Protein AF-A0A3P6TJC0-F1 (afdb_monomer_lite)

InterPro domains:
  IPR027408 PNPase/RNase PH domain superfamily [G3DSA:3.30.230.70] (1-90)
  IPR036345 Exoribonuclease, PH domain 2 superfamily [SSF55666] (1-87)

Radius of gyration: 19.16 Å; chains: 1; bounding box: 31×35×59 Å

Sequence (106 aa):
MRGLVAAASCSCAPGGLACVDVNSREEMGIIPRLTVATISGQDAIVLAELQNRLHKSHLAVVLEAARKATAQVHSCLEAAVLTHIKDAIGLPSDVDMEHDNVSYAG

Structure (mmCIF, N/CA/C/O backbone):
data_AF-A0A3P6TJC0-F1
#
_entry.id   AF-A0A3P6TJC0-F1
#
loop_
_atom_site.group_PDB
_atom_site.id
_atom_site.type_symbol
_atom_site.label_atom_id
_atom_site.label_alt_id
_atom_site.label_comp_id
_atom_site.label_asym_id
_atom_site.label_entity_id
_atom_site.label_seq_id
_atom_site.pdbx_PDB_ins_code
_atom_site.Cartn_x
_atom_site.Cartn_y
_atom_site.Cartn_z
_atom_site.occupancy
_atom_site.B_iso_or_equiv
_atom_site.auth_seq_id
_atom_site.auth_comp_id
_atom_site.auth_asym_id
_atom_site.auth_atom_id
_atom_site.pdbx_PDB_model_num
ATOM 1 N N . MET A 1 1 ? -15.311 -7.591 10.213 1.00 64.62 1 MET A N 1
ATOM 2 C CA . MET A 1 1 ? -14.049 -7.451 9.447 1.00 64.62 1 MET A CA 1
ATOM 3 C C . MET A 1 1 ? -13.041 -8.457 9.983 1.00 64.62 1 MET A C 1
ATOM 5 O O . MET A 1 1 ? -13.044 -8.670 11.186 1.00 64.62 1 MET A O 1
ATOM 9 N N . ARG A 1 2 ? -12.223 -9.093 9.128 1.00 78.19 2 ARG A N 1
ATOM 10 C CA . ARG A 1 2 ? -11.153 -10.025 9.568 1.00 78.19 2 ARG A CA 1
ATOM 11 C C . ARG A 1 2 ? -9.884 -9.295 10.055 1.00 78.19 2 ARG A C 1
ATOM 13 O O . ARG A 1 2 ? -8.975 -9.934 10.565 1.00 78.19 2 ARG A O 1
ATOM 20 N N . GLY A 1 3 ? -9.879 -7.970 9.917 1.00 85.69 3 GLY A N 1
ATOM 21 C CA . GLY A 1 3 ? -8.934 -7.007 10.474 1.00 85.69 3 GLY A CA 1
ATOM 22 C C . GLY A 1 3 ? -8.799 -5.795 9.553 1.00 85.69 3 GLY A C 1
ATOM 23 O O . GLY A 1 3 ? -9.545 -5.691 8.572 1.00 85.69 3 GLY A O 1
ATOM 24 N N . LEU A 1 4 ? -7.908 -4.867 9.904 1.00 91.88 4 LEU A N 1
ATOM 25 C CA . LEU A 1 4 ? -7.683 -3.635 9.146 1.00 91.88 4 LEU A CA 1
ATOM 26 C C . LEU A 1 4 ? -6.985 -3.951 7.824 1.00 91.88 4 LEU A C 1
ATOM 28 O O . LEU A 1 4 ? -6.021 -4.710 7.794 1.00 91.88 4 LEU A O 1
ATOM 32 N N . VAL A 1 5 ? -7.471 -3.374 6.730 1.00 95.44 5 VAL A N 1
ATOM 33 C CA . VAL A 1 5 ? -6.827 -3.490 5.419 1.00 95.44 5 VAL A CA 1
ATOM 34 C C . VAL A 1 5 ? -6.032 -2.220 5.164 1.00 95.44 5 VAL A C 1
ATOM 36 O O . VAL A 1 5 ? -6.581 -1.125 5.266 1.00 95.44 5 VAL A O 1
ATOM 39 N N . ALA A 1 6 ? -4.758 -2.373 4.820 1.00 96.56 6 ALA A N 1
ATOM 40 C CA . ALA A 1 6 ? -3.884 -1.275 4.434 1.00 96.56 6 ALA A CA 1
ATOM 41 C C . ALA A 1 6 ? -3.479 -1.445 2.973 1.00 96.56 6 ALA A C 1
ATOM 43 O O . ALA A 1 6 ? -3.133 -2.547 2.545 1.00 96.56 6 ALA A O 1
ATOM 44 N N . ALA A 1 7 ? -3.532 -0.356 2.211 1.00 96.81 7 ALA A N 1
ATOM 45 C CA . ALA A 1 7 ? -3.206 -0.349 0.794 1.00 96.81 7 ALA A CA 1
ATOM 46 C C . ALA A 1 7 ? -2.106 0.666 0.499 1.00 96.81 7 ALA A C 1
ATOM 48 O O . ALA A 1 7 ? -2.032 1.712 1.139 1.00 96.81 7 ALA A O 1
ATOM 49 N N . ALA A 1 8 ? -1.269 0.346 -0.481 1.00 95.94 8 ALA A N 1
ATOM 50 C CA . ALA A 1 8 ? -0.230 1.231 -0.975 1.00 95.94 8 ALA A CA 1
ATOM 51 C C . ALA A 1 8 ? -0.089 1.069 -2.489 1.00 95.94 8 ALA A C 1
ATOM 53 O O . ALA A 1 8 ? -0.155 -0.044 -3.025 1.00 95.94 8 ALA A O 1
ATOM 54 N N . SER A 1 9 ? 0.116 2.191 -3.172 1.00 94.88 9 SER A N 1
ATOM 55 C CA . SER A 1 9 ? 0.496 2.234 -4.578 1.00 94.88 9 SER A CA 1
ATOM 56 C C . SER A 1 9 ? 2.017 2.282 -4.692 1.00 94.88 9 SER A C 1
ATOM 58 O O . SER A 1 9 ? 2.711 2.894 -3.879 1.00 94.88 9 SER A O 1
ATOM 60 N N . CYS A 1 10 ? 2.557 1.604 -5.696 1.00 95.62 10 CYS A N 1
ATOM 61 C CA . CYS A 1 10 ? 3.973 1.628 -6.025 1.00 95.62 10 CYS A CA 1
ATOM 62 C C . CYS A 1 10 ? 4.173 1.702 -7.533 1.00 95.62 10 CYS A C 1
ATOM 64 O O . CYS A 1 10 ? 3.387 1.168 -8.312 1.00 95.62 10 CYS A O 1
ATOM 66 N N . SER A 1 11 ? 5.268 2.321 -7.947 1.00 94.94 11 SER A N 1
ATOM 67 C CA . SER A 1 11 ? 5.705 2.399 -9.335 1.00 94.94 11 SER A CA 1
ATOM 68 C C . SER A 1 11 ? 7.150 1.939 -9.484 1.00 94.94 11 SER A C 1
ATOM 70 O O . SER A 1 11 ? 7.849 1.669 -8.507 1.00 94.94 11 SER A O 1
ATOM 72 N N . CYS A 1 12 ? 7.587 1.829 -10.732 1.00 93.50 12 CYS A N 1
ATOM 73 C CA . CYS A 1 12 ? 8.963 1.574 -11.111 1.00 93.50 12 CYS A CA 1
ATOM 74 C C . CYS A 1 12 ? 9.517 2.785 -11.868 1.00 93.50 12 CYS A C 1
ATOM 76 O O . CYS A 1 12 ? 9.132 3.040 -13.011 1.00 93.50 12 CYS A O 1
ATOM 78 N N . ALA A 1 13 ? 10.457 3.497 -11.254 1.00 87.56 13 ALA A N 1
ATOM 79 C CA . ALA A 1 13 ? 11.242 4.529 -11.915 1.00 87.56 13 ALA A CA 1
ATOM 80 C C . ALA A 1 13 ? 12.250 3.919 -12.917 1.00 87.56 13 ALA A C 1
ATOM 82 O O . ALA A 1 13 ? 12.546 2.713 -12.862 1.00 87.56 13 ALA A O 1
ATOM 83 N N . PRO A 1 14 ? 12.808 4.733 -13.838 1.00 83.69 14 PRO A N 1
ATOM 84 C CA . PRO A 1 14 ? 13.890 4.301 -14.717 1.00 83.69 14 PRO A CA 1
ATOM 85 C C . PRO A 1 14 ? 15.038 3.655 -13.930 1.00 83.69 14 PRO A C 1
ATOM 87 O O . PRO A 1 14 ? 15.424 4.131 -12.867 1.00 83.69 14 PRO A O 1
ATOM 90 N N . GLY A 1 15 ? 15.575 2.550 -14.449 1.00 84.50 15 GLY A N 1
ATOM 91 C CA . GLY A 1 15 ? 16.617 1.774 -13.765 1.00 84.50 15 GLY A CA 1
ATOM 92 C C . GLY A 1 15 ? 16.095 0.710 -12.792 1.00 84.50 15 GLY A C 1
ATOM 93 O O . GLY A 1 15 ? 16.899 0.012 -12.184 1.00 84.50 15 GLY A O 1
ATOM 94 N N . GLY A 1 16 ? 14.775 0.526 -12.672 1.00 87.19 16 GLY A N 1
ATOM 95 C CA . GLY A 1 16 ? 14.202 -0.564 -11.874 1.00 87.19 16 GLY A CA 1
ATOM 96 C C . GLY A 1 16 ? 13.996 -0.233 -10.397 1.00 87.19 16 GLY A C 1
ATOM 97 O O . GLY A 1 16 ? 13.770 -1.144 -9.602 1.00 87.19 16 GLY A O 1
ATOM 98 N N . LEU A 1 17 ? 14.105 1.045 -10.026 1.00 91.25 17 LEU A N 1
ATOM 99 C CA . LEU A 1 17 ? 13.924 1.511 -8.656 1.00 91.25 17 LEU A CA 1
ATOM 100 C C . LEU A 1 17 ? 12.430 1.589 -8.320 1.00 91.25 17 LEU A C 1
ATOM 102 O O . LEU A 1 17 ? 11.660 2.205 -9.056 1.00 91.25 17 LEU A O 1
ATOM 106 N N . ALA A 1 18 ? 12.024 0.981 -7.207 1.00 94.75 18 ALA A N 1
ATOM 107 C CA . ALA A 1 18 ? 10.652 1.086 -6.729 1.00 94.75 18 ALA A CA 1
ATOM 108 C C . ALA A 1 18 ? 10.402 2.447 -6.065 1.00 94.75 18 ALA A C 1
ATOM 110 O O . ALA A 1 18 ? 11.183 2.884 -5.220 1.00 94.75 18 ALA A O 1
ATOM 111 N N . CYS A 1 19 ? 9.284 3.075 -6.419 1.00 94.19 19 CYS A N 1
ATOM 112 C CA . CYS A 1 19 ? 8.774 4.290 -5.790 1.00 94.19 19 CYS A CA 1
ATOM 113 C C . CYS A 1 19 ? 7.460 3.952 -5.092 1.00 94.19 19 CYS A C 1
ATOM 115 O O . CYS A 1 19 ? 6.570 3.386 -5.722 1.00 94.19 19 CYS A O 1
ATOM 117 N N . VAL A 1 20 ? 7.359 4.265 -3.806 1.00 95.50 20 VAL A N 1
ATOM 118 C CA . VAL A 1 20 ? 6.184 4.000 -2.967 1.00 95.50 20 VAL A CA 1
ATOM 119 C C . VAL A 1 20 ? 5.356 5.272 -2.854 1.00 95.50 20 VAL A C 1
ATOM 121 O O . VAL A 1 20 ? 5.940 6.350 -2.841 1.00 95.50 20 VAL A O 1
ATOM 124 N N . ASP A 1 21 ? 4.038 5.124 -2.723 1.00 93.50 21 ASP A N 1
ATOM 125 C CA . ASP A 1 21 ? 3.097 6.224 -2.491 1.00 93.50 21 ASP A CA 1
ATOM 126 C C . ASP A 1 21 ? 3.183 7.280 -3.595 1.00 93.50 21 ASP A C 1
ATOM 128 O O . ASP A 1 21 ? 3.556 8.436 -3.388 1.00 93.50 21 ASP A O 1
ATOM 132 N N . VAL A 1 22 ? 2.911 6.826 -4.821 1.00 91.44 22 VAL A N 1
ATOM 133 C CA . VAL A 1 22 ? 3.019 7.694 -5.991 1.00 91.44 22 VAL A CA 1
ATOM 134 C C . VAL A 1 22 ? 1.971 8.797 -5.952 1.00 91.44 22 VAL A C 1
ATOM 136 O O . VAL A 1 22 ? 0.790 8.549 -5.718 1.00 91.44 22 VAL A O 1
ATOM 139 N N . ASN A 1 23 ? 2.406 10.026 -6.213 1.00 90.44 23 ASN A N 1
ATOM 140 C CA . ASN A 1 23 ? 1.518 11.182 -6.258 1.00 90.44 23 ASN A CA 1
ATOM 141 C C . ASN A 1 23 ? 0.919 11.396 -7.654 1.00 90.44 23 ASN A C 1
ATOM 143 O O . ASN A 1 23 ? 1.402 10.882 -8.663 1.00 90.44 23 ASN A O 1
ATOM 147 N N . SER A 1 24 ? -0.100 12.253 -7.736 1.00 88.44 24 SER A N 1
ATOM 148 C CA . SER A 1 24 ? -0.812 12.528 -8.988 1.00 88.44 24 SER A CA 1
ATOM 149 C C . SER A 1 24 ? 0.093 12.966 -10.140 1.00 88.44 24 SER A C 1
ATOM 151 O O . SER A 1 24 ? -0.216 12.649 -11.282 1.00 88.44 24 SER A O 1
ATOM 153 N N . ARG A 1 25 ? 1.204 13.669 -9.873 1.00 87.69 25 ARG A N 1
ATOM 154 C CA . ARG A 1 25 ? 2.150 14.121 -10.904 1.00 87.69 25 ARG A CA 1
ATOM 155 C C . ARG A 1 25 ? 2.988 12.970 -11.445 1.00 87.69 25 ARG A C 1
ATOM 157 O O . ARG A 1 25 ? 3.181 12.887 -12.655 1.00 87.69 25 ARG A O 1
ATOM 164 N N . GLU A 1 26 ? 3.487 12.105 -10.573 1.00 86.00 26 GLU A N 1
ATOM 165 C CA . GLU A 1 26 ? 4.218 10.895 -10.969 1.00 86.00 26 GLU A CA 1
ATOM 166 C C . GLU A 1 26 ? 3.322 9.998 -11.823 1.00 86.00 26 GLU A C 1
ATOM 168 O O . GLU A 1 26 ? 3.736 9.484 -12.860 1.00 86.00 26 GLU A O 1
ATOM 173 N N . GLU A 1 27 ? 2.053 9.919 -11.443 1.00 81.06 27 GLU A N 1
ATOM 174 C CA . GLU A 1 27 ? 1.002 9.168 -12.109 1.00 81.06 27 GLU A CA 1
ATOM 175 C C . GLU A 1 27 ? 0.575 9.691 -13.490 1.00 81.06 27 GLU A C 1
ATOM 177 O O . GLU A 1 27 ? -0.069 8.947 -14.229 1.00 81.06 27 GLU A O 1
ATOM 182 N N . MET A 1 28 ? 0.922 10.930 -13.865 1.00 78.56 28 MET A N 1
ATOM 183 C CA . MET A 1 28 ? 0.541 11.514 -15.165 1.00 78.56 28 MET A CA 1
ATOM 184 C C . MET A 1 28 ? 1.207 10.810 -16.357 1.00 78.56 28 MET A C 1
ATOM 186 O O . MET A 1 28 ? 0.775 10.984 -17.497 1.00 78.56 28 MET A O 1
ATOM 190 N N . GLY A 1 29 ? 2.278 10.048 -16.118 1.00 72.31 29 GLY A N 1
ATOM 191 C CA . GLY A 1 29 ? 2.964 9.274 -17.147 1.00 72.31 29 GLY A CA 1
ATOM 192 C C . GLY A 1 29 ? 2.335 7.901 -17.402 1.00 72.31 29 GLY A C 1
ATOM 193 O O . GLY A 1 29 ? 1.588 7.362 -16.590 1.00 72.31 29 GLY A O 1
ATOM 194 N N . ILE A 1 30 ? 2.739 7.254 -18.499 1.00 81.00 30 ILE A N 1
ATOM 195 C CA . ILE A 1 30 ? 2.489 5.818 -18.738 1.00 81.00 30 ILE A CA 1
ATOM 196 C C . ILE A 1 30 ? 3.481 4.993 -17.892 1.00 81.00 30 ILE A C 1
ATOM 198 O O . ILE A 1 30 ? 4.240 4.169 -18.401 1.00 81.00 30 ILE A O 1
ATOM 202 N N . ILE A 1 31 ? 3.542 5.277 -16.590 1.00 88.50 31 ILE A N 1
ATOM 203 C CA . ILE A 1 31 ? 4.393 4.562 -15.638 1.00 88.50 31 ILE A CA 1
ATOM 204 C C . ILE A 1 31 ? 3.643 3.340 -15.096 1.00 88.50 31 ILE A C 1
ATOM 206 O O . ILE A 1 31 ? 2.427 3.411 -14.888 1.00 88.50 31 ILE A O 1
ATOM 210 N N . PRO A 1 32 ? 4.319 2.199 -14.883 1.00 92.69 32 PRO A N 1
ATOM 211 C CA . PRO A 1 32 ? 3.692 1.043 -14.256 1.00 92.69 32 PRO A CA 1
ATOM 212 C C . PRO A 1 32 ? 3.247 1.392 -12.841 1.00 92.69 32 PRO A C 1
ATOM 214 O O . PRO A 1 32 ? 4.036 1.926 -12.070 1.00 92.69 32 PRO A O 1
ATOM 217 N N . ARG A 1 33 ? 2.012 1.046 -12.485 1.00 93.50 33 ARG A N 1
ATOM 218 C CA . ARG A 1 33 ? 1.491 1.238 -11.132 1.00 93.50 33 ARG A CA 1
ATOM 219 C C . ARG A 1 33 ? 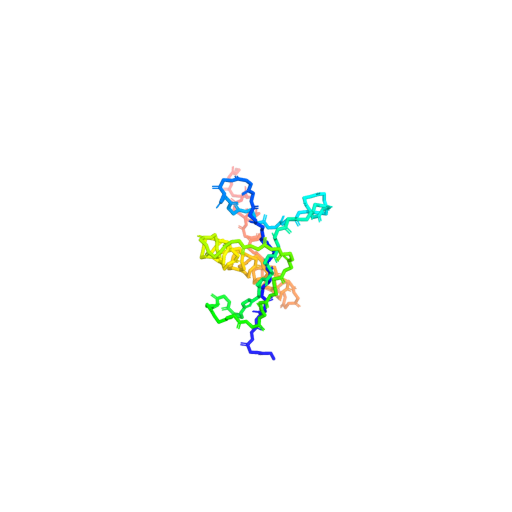0.962 -0.074 -10.599 1.00 93.50 33 ARG A C 1
ATOM 221 O O . ARG A 1 33 ? 0.031 -0.636 -11.162 1.00 93.50 33 ARG A O 1
ATOM 228 N N . LEU A 1 34 ? 1.557 -0.537 -9.515 1.00 95.69 34 LEU A N 1
ATOM 229 C CA . LEU A 1 34 ? 1.107 -1.684 -8.756 1.00 95.69 34 LEU A CA 1
ATOM 230 C C . LEU A 1 34 ? 0.467 -1.188 -7.459 1.00 95.69 34 LEU A C 1
ATOM 232 O O . LEU A 1 34 ? 1.154 -0.625 -6.611 1.00 95.69 34 LEU A O 1
ATOM 236 N N . THR A 1 35 ? -0.829 -1.418 -7.296 1.00 96.38 35 THR A N 1
ATOM 237 C CA . THR A 1 35 ? -1.545 -1.185 -6.039 1.00 96.38 35 THR A CA 1
ATOM 238 C C . THR A 1 35 ? -1.728 -2.516 -5.331 1.00 96.38 35 THR A C 1
ATOM 240 O O . THR A 1 35 ? -2.250 -3.465 -5.917 1.00 96.38 35 THR A O 1
ATOM 243 N N . VAL A 1 36 ? -1.305 -2.592 -4.072 1.00 96.94 36 VAL A N 1
ATOM 244 C CA . VAL A 1 36 ? -1.442 -3.786 -3.230 1.00 96.94 36 VAL A CA 1
ATOM 245 C C . VAL A 1 36 ? -2.178 -3.409 -1.960 1.00 96.94 36 VAL A C 1
ATOM 247 O O . VAL A 1 36 ? -1.907 -2.355 -1.388 1.00 96.94 36 VAL A O 1
ATOM 250 N N . ALA A 1 37 ? -3.074 -4.280 -1.501 1.00 97.19 37 ALA A N 1
ATOM 251 C CA . ALA A 1 37 ? -3.631 -4.199 -0.159 1.00 97.19 37 ALA A CA 1
ATOM 252 C C . ALA A 1 37 ? -3.411 -5.499 0.613 1.00 97.19 37 ALA A C 1
ATOM 254 O O . ALA A 1 37 ? -3.596 -6.593 0.072 1.00 97.19 37 ALA A O 1
ATOM 255 N N . THR A 1 38 ? -3.049 -5.364 1.885 1.00 95.56 38 THR A N 1
ATOM 256 C CA . THR A 1 38 ? -2.832 -6.463 2.830 1.00 95.56 38 THR A CA 1
ATOM 257 C C . THR A 1 38 ? -3.771 -6.336 4.023 1.00 95.56 38 THR A C 1
ATOM 259 O O . THR A 1 38 ? -4.273 -5.250 4.319 1.00 95.56 38 THR A O 1
ATOM 262 N N . ILE A 1 39 ? -4.058 -7.454 4.690 1.00 94.62 39 ILE A N 1
ATOM 263 C CA . ILE A 1 39 ? -4.962 -7.497 5.846 1.00 94.62 39 ILE A CA 1
ATOM 264 C C . ILE A 1 39 ? -4.198 -7.752 7.149 1.00 94.62 39 ILE A C 1
ATOM 266 O O . ILE 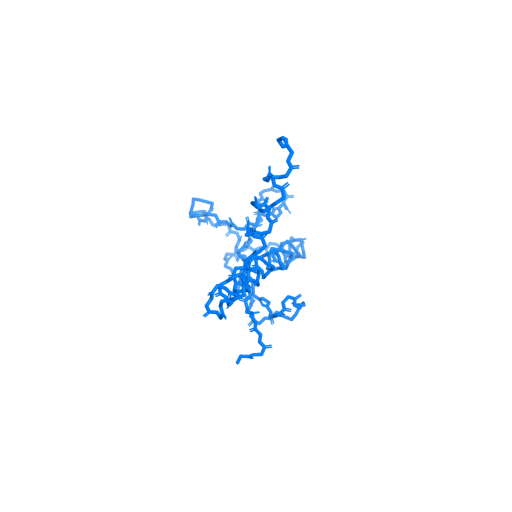A 1 39 ? -3.337 -8.624 7.212 1.00 94.62 39 ILE A O 1
ATOM 270 N N . SER A 1 40 ? -4.540 -7.005 8.199 1.00 84.81 40 SER A N 1
ATOM 271 C CA . SER A 1 40 ? -4.057 -7.168 9.578 1.00 84.81 40 SER A CA 1
ATOM 272 C C . SER A 1 40 ? -2.532 -7.137 9.738 1.00 84.81 40 SER A C 1
ATOM 274 O O . SER A 1 40 ? -1.992 -7.875 10.561 1.00 84.81 40 SER A O 1
ATOM 276 N N . GLY A 1 41 ? -1.823 -6.374 8.900 1.00 74.00 41 GLY A N 1
ATOM 277 C CA . GLY A 1 41 ? -0.355 -6.336 8.903 1.00 74.00 41 GLY A CA 1
ATOM 278 C C . GLY A 1 41 ? 0.303 -7.665 8.500 1.00 74.00 41 GLY A C 1
ATOM 279 O O . GLY A 1 41 ? 1.499 -7.847 8.708 1.00 74.00 41 GLY A O 1
ATOM 280 N N . GLN A 1 42 ? -0.469 -8.606 7.947 1.00 78.75 42 GLN A N 1
ATOM 281 C CA . GLN A 1 42 ? 0.003 -9.901 7.464 1.00 78.75 42 GLN A CA 1
ATOM 282 C C . GLN A 1 42 ? 0.382 -9.810 5.983 1.00 78.75 42 GLN A C 1
ATOM 284 O O . GLN A 1 42 ? -0.108 -8.960 5.247 1.00 78.75 42 GLN A O 1
ATOM 289 N N . ASP A 1 43 ? 1.158 -10.780 5.503 1.00 80.31 43 ASP A N 1
ATOM 290 C CA . ASP A 1 43 ? 1.538 -10.891 4.086 1.00 80.31 43 ASP A CA 1
ATOM 291 C C . ASP A 1 43 ? 0.395 -11.349 3.157 1.00 80.31 43 ASP A C 1
ATOM 293 O O . ASP A 1 43 ? 0.594 -11.562 1.959 1.00 80.31 43 ASP A O 1
ATOM 297 N N . ALA A 1 44 ? -0.816 -11.522 3.692 1.00 92.19 44 ALA A N 1
ATOM 298 C CA . ALA A 1 44 ? -1.981 -11.924 2.921 1.00 92.19 44 ALA A CA 1
ATOM 299 C C . ALA A 1 44 ? -2.484 -10.757 2.057 1.00 92.19 44 ALA A C 1
ATOM 301 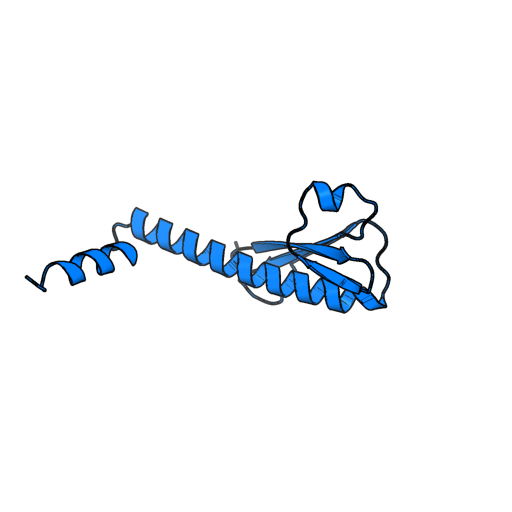O O . ALA A 1 44 ? -3.127 -9.826 2.548 1.00 92.19 44 ALA A O 1
ATOM 302 N N . ILE A 1 45 ? -2.209 -10.836 0.754 1.00 93.94 45 ILE A N 1
ATOM 303 C CA . ILE A 1 45 ? -2.681 -9.876 -0.245 1.00 93.94 45 ILE A CA 1
ATOM 304 C C . ILE A 1 45 ? -4.174 -10.102 -0.509 1.00 93.94 45 ILE A C 1
ATOM 306 O O . ILE A 1 45 ? -4.582 -11.177 -0.947 1.00 93.94 45 ILE A O 1
ATOM 310 N N . VAL A 1 46 ? -4.982 -9.070 -0.266 1.00 95.56 46 VAL A N 1
ATOM 311 C CA . VAL A 1 46 ? -6.437 -9.064 -0.512 1.00 95.56 46 VAL A CA 1
ATOM 312 C C . VAL A 1 46 ? -6.826 -8.277 -1.764 1.00 95.56 46 VAL A C 1
ATOM 314 O O . VAL A 1 46 ? -7.938 -8.432 -2.264 1.00 95.56 46 VAL A O 1
ATOM 317 N N . LEU A 1 47 ? -5.907 -7.463 -2.289 1.00 96.69 47 LEU A N 1
ATOM 318 C CA . LEU A 1 47 ? -6.038 -6.747 -3.555 1.00 96.69 47 LEU A CA 1
ATOM 319 C C . LEU A 1 47 ? -4.662 -6.638 -4.211 1.00 96.69 47 LEU A C 1
ATOM 321 O O . LEU A 1 47 ? -3.698 -6.251 -3.552 1.00 96.69 47 LEU A O 1
ATOM 325 N N . ALA A 1 48 ? -4.592 -6.924 -5.507 1.00 96.75 48 ALA A N 1
ATOM 326 C CA . ALA A 1 48 ? -3.447 -6.587 -6.340 1.00 96.75 48 ALA A CA 1
ATOM 327 C C . ALA A 1 48 ? -3.949 -6.094 -7.698 1.00 96.75 48 ALA A C 1
ATOM 329 O O . ALA A 1 48 ? -4.627 -6.830 -8.414 1.00 96.75 48 ALA A O 1
ATOM 330 N N . GLU A 1 49 ? -3.606 -4.862 -8.052 1.00 97.31 49 GLU A N 1
ATOM 331 C CA . GLU A 1 49 ? -3.966 -4.253 -9.327 1.00 97.31 49 GLU A CA 1
ATOM 332 C C . GLU A 1 49 ? -2.712 -3.701 -9.998 1.00 97.31 49 GLU A C 1
ATOM 334 O O . GLU A 1 49 ? -1.960 -2.942 -9.389 1.00 97.31 49 GLU A O 1
ATOM 339 N N . LEU A 1 50 ? -2.481 -4.087 -11.255 1.00 95.69 50 LEU A N 1
ATOM 340 C CA . LEU A 1 50 ? -1.403 -3.552 -12.078 1.00 95.69 50 LEU A CA 1
ATOM 341 C C . LEU A 1 50 ? -1.996 -2.735 -13.224 1.00 95.69 50 LEU A C 1
ATOM 343 O O . LEU A 1 50 ? -2.743 -3.259 -14.050 1.00 95.69 50 LEU A O 1
ATOM 347 N N . GLN A 1 51 ? -1.590 -1.477 -13.307 1.00 93.88 51 GLN A N 1
ATOM 348 C CA . GLN A 1 51 ? -1.877 -0.580 -14.417 1.00 93.88 51 GLN A CA 1
ATOM 349 C C . GLN A 1 51 ? -0.588 -0.310 -15.201 1.00 93.88 51 GLN A C 1
ATOM 351 O O . GLN A 1 51 ? 0.499 -0.213 -14.626 1.00 93.88 51 GLN A O 1
ATOM 356 N N . ASN A 1 52 ? -0.715 -0.156 -16.521 1.00 92.75 52 ASN A N 1
ATOM 357 C CA . ASN A 1 52 ? 0.399 -0.008 -17.465 1.00 92.75 52 ASN A CA 1
ATOM 358 C C . ASN A 1 52 ? 1.371 -1.208 -17.483 1.00 92.75 52 ASN A C 1
ATOM 360 O O . ASN A 1 52 ? 1.143 -2.259 -16.885 1.00 92.75 52 ASN A O 1
ATOM 364 N N . ARG A 1 53 ? 2.439 -1.098 -18.282 1.00 92.75 53 ARG A N 1
ATOM 365 C CA . ARG A 1 53 ? 3.369 -2.202 -18.555 1.00 92.75 53 ARG A CA 1
ATOM 366 C C . ARG A 1 53 ? 4.534 -2.188 -17.571 1.00 92.75 53 ARG A C 1
ATOM 368 O O . ARG A 1 53 ? 5.310 -1.239 -17.553 1.00 92.75 53 ARG A O 1
ATOM 375 N N . LEU A 1 54 ? 4.702 -3.282 -16.832 1.00 93.56 54 LEU A N 1
ATOM 376 C CA . LEU A 1 54 ? 5.866 -3.540 -15.985 1.00 93.56 54 LEU A CA 1
ATOM 377 C C . LEU A 1 54 ? 6.647 -4.738 -16.530 1.00 93.56 54 LEU A C 1
ATOM 379 O O . LEU A 1 54 ? 6.075 -5.798 -16.782 1.00 93.56 54 LEU A O 1
ATOM 383 N N . HIS A 1 55 ? 7.961 -4.593 -16.703 1.00 94.25 55 HIS A N 1
ATOM 384 C CA . HIS A 1 55 ? 8.801 -5.728 -17.078 1.00 94.25 55 HIS A CA 1
ATOM 385 C C . HIS A 1 55 ? 8.932 -6.710 -15.902 1.00 94.25 55 HIS A C 1
ATOM 387 O O . HIS A 1 55 ? 9.132 -6.298 -14.758 1.00 94.25 55 HIS A O 1
ATOM 393 N N . LYS A 1 56 ? 8.869 -8.021 -16.180 1.00 94.81 56 LYS A N 1
ATOM 394 C CA . LYS A 1 56 ? 8.851 -9.086 -15.157 1.00 94.81 56 LYS A CA 1
ATOM 395 C C . LYS A 1 56 ? 10.017 -9.001 -14.162 1.00 94.81 56 LYS A C 1
ATOM 397 O O . LYS A 1 56 ? 9.833 -9.329 -12.995 1.00 94.81 56 LYS A O 1
ATOM 402 N N . SER A 1 57 ? 11.194 -8.543 -14.598 1.00 94.81 57 SER A N 1
ATOM 403 C CA . SER A 1 57 ? 12.376 -8.393 -13.730 1.00 94.81 57 SER A CA 1
ATOM 404 C C . SER A 1 57 ? 12.176 -7.406 -12.579 1.00 94.81 57 SER A C 1
ATOM 406 O O . SER A 1 57 ? 12.855 -7.521 -11.567 1.00 94.81 57 SER A O 1
ATOM 408 N N . HIS A 1 58 ? 11.260 -6.446 -12.720 1.00 95.38 58 HIS A N 1
ATOM 409 C CA . HIS A 1 58 ? 11.013 -5.414 -11.714 1.00 95.38 58 HIS A CA 1
ATOM 410 C C . HIS A 1 58 ? 9.824 -5.744 -10.808 1.00 95.38 58 HIS A C 1
ATOM 412 O O . HIS A 1 58 ? 9.670 -5.121 -9.763 1.00 95.38 58 HIS A O 1
ATOM 418 N N . LEU A 1 59 ? 9.012 -6.750 -11.158 1.00 94.88 59 LEU A N 1
ATOM 419 C CA . LEU A 1 59 ? 7.805 -7.095 -10.404 1.00 94.88 59 LEU A CA 1
ATOM 420 C C . LEU A 1 59 ? 8.111 -7.437 -8.944 1.00 94.88 59 LEU A C 1
ATOM 422 O O . LEU A 1 59 ? 7.453 -6.913 -8.055 1.00 94.88 59 LEU A O 1
ATOM 426 N N . ALA A 1 60 ? 9.120 -8.275 -8.695 1.00 94.75 60 ALA A N 1
ATOM 427 C CA . ALA A 1 60 ? 9.480 -8.676 -7.335 1.00 94.75 60 ALA A CA 1
ATOM 428 C C . ALA A 1 60 ? 9.922 -7.478 -6.476 1.00 94.75 60 ALA A C 1
ATOM 430 O O . ALA A 1 60 ? 9.534 -7.374 -5.317 1.00 94.75 60 ALA A O 1
ATOM 431 N N . VAL A 1 61 ? 10.687 -6.552 -7.061 1.00 95.12 61 VAL A N 1
ATOM 432 C CA . VAL A 1 61 ? 11.187 -5.353 -6.372 1.00 95.12 61 VAL A CA 1
ATOM 433 C C . VAL A 1 61 ? 10.040 -4.403 -6.020 1.00 95.12 61 VAL A C 1
ATOM 435 O O . VAL A 1 61 ? 9.951 -3.940 -4.885 1.00 95.12 61 VAL A O 1
ATOM 438 N N . VAL A 1 62 ? 9.135 -4.147 -6.968 1.00 95.75 62 VAL A N 1
ATOM 439 C CA . VAL A 1 62 ? 7.983 -3.253 -6.765 1.00 95.75 62 VAL A CA 1
ATOM 440 C C . VAL A 1 62 ? 6.971 -3.864 -5.793 1.00 95.75 62 VAL A C 1
ATOM 442 O O . VAL A 1 62 ? 6.463 -3.162 -4.923 1.00 95.75 62 VAL A O 1
ATOM 445 N N . LEU A 1 63 ? 6.704 -5.169 -5.894 1.00 95.44 63 LEU A N 1
ATOM 446 C CA . LEU A 1 63 ? 5.794 -5.873 -4.989 1.00 95.44 63 LEU A CA 1
ATOM 447 C C . LEU A 1 63 ? 6.309 -5.862 -3.546 1.00 95.44 63 LEU A C 1
ATOM 449 O O . LEU A 1 63 ? 5.536 -5.618 -2.623 1.00 95.44 63 LEU A O 1
ATOM 453 N N . GLU A 1 64 ? 7.608 -6.085 -3.347 1.00 95.19 64 GLU A N 1
ATOM 454 C CA . GLU A 1 64 ? 8.204 -6.049 -2.012 1.00 95.19 64 GLU A CA 1
ATOM 455 C C . GLU A 1 64 ? 8.154 -4.643 -1.402 1.00 95.19 64 GLU A C 1
ATOM 457 O O . GLU A 1 64 ? 7.858 -4.493 -0.215 1.00 95.19 64 GLU A O 1
ATOM 462 N N . ALA A 1 65 ? 8.393 -3.608 -2.212 1.00 95.88 65 ALA A N 1
ATOM 463 C CA . ALA A 1 65 ? 8.234 -2.223 -1.780 1.00 95.88 65 ALA A CA 1
ATOM 464 C C . ALA A 1 65 ? 6.779 -1.915 -1.387 1.00 95.88 65 ALA A C 1
ATOM 466 O O . ALA A 1 65 ? 6.547 -1.365 -0.311 1.00 95.88 65 ALA A O 1
ATOM 467 N N . ALA A 1 66 ? 5.804 -2.350 -2.193 1.00 95.56 66 ALA A N 1
ATOM 468 C CA . ALA A 1 66 ? 4.381 -2.178 -1.899 1.00 95.56 66 ALA A CA 1
ATOM 469 C C . ALA A 1 66 ? 3.974 -2.885 -0.605 1.00 95.56 66 ALA A C 1
ATOM 471 O O . ALA A 1 66 ? 3.315 -2.293 0.243 1.00 95.56 66 ALA A O 1
ATOM 472 N N . ARG A 1 67 ? 4.423 -4.126 -0.399 1.00 94.69 67 ARG A N 1
ATOM 473 C CA . ARG A 1 67 ? 4.142 -4.892 0.821 1.00 94.69 67 ARG A CA 1
ATOM 474 C C . ARG A 1 67 ? 4.676 -4.184 2.067 1.00 94.69 67 ARG A C 1
ATOM 476 O O . ARG A 1 67 ? 3.930 -3.985 3.025 1.00 94.69 67 ARG A O 1
ATOM 483 N N . LYS A 1 68 ? 5.930 -3.724 2.034 1.00 95.25 68 LYS A N 1
ATOM 484 C CA . LYS A 1 68 ? 6.522 -2.940 3.133 1.00 95.25 68 LYS A CA 1
ATOM 485 C C . LYS A 1 68 ? 5.735 -1.663 3.414 1.00 95.25 68 LYS A C 1
ATOM 487 O O . LYS A 1 68 ? 5.476 -1.355 4.573 1.00 95.25 68 LYS A O 1
ATOM 492 N N . ALA A 1 69 ? 5.314 -0.965 2.365 1.00 96.06 69 ALA A N 1
ATOM 493 C CA . ALA A 1 69 ? 4.499 0.233 2.492 1.00 96.06 69 ALA A CA 1
ATOM 494 C C . ALA A 1 69 ? 3.143 -0.060 3.148 1.00 96.06 69 ALA A C 1
ATOM 496 O O . ALA A 1 69 ? 2.745 0.649 4.066 1.00 96.06 69 ALA A O 1
ATOM 497 N N . THR A 1 70 ? 2.464 -1.149 2.761 1.00 96.12 70 THR A N 1
ATOM 498 C CA . THR A 1 70 ? 1.203 -1.537 3.414 1.00 96.12 70 THR A CA 1
ATOM 499 C C . THR A 1 70 ? 1.379 -1.829 4.903 1.00 96.12 70 THR A C 1
ATOM 501 O O . THR A 1 70 ? 0.512 -1.460 5.689 1.00 96.12 70 THR A O 1
ATOM 504 N N . ALA A 1 71 ? 2.507 -2.415 5.319 1.00 95.00 71 ALA A N 1
ATOM 505 C CA . ALA A 1 71 ? 2.796 -2.649 6.733 1.00 95.00 71 ALA A CA 1
ATOM 506 C C . ALA A 1 71 ? 2.991 -1.331 7.504 1.00 95.00 71 ALA A C 1
ATOM 508 O O . ALA A 1 71 ? 2.453 -1.172 8.596 1.00 95.00 71 ALA A O 1
ATOM 509 N N . GLN A 1 72 ? 3.694 -0.361 6.911 1.00 95.75 72 GLN A N 1
ATOM 510 C CA . GLN A 1 72 ? 3.864 0.974 7.497 1.00 95.75 72 GLN A CA 1
ATOM 511 C C . GLN A 1 72 ? 2.522 1.704 7.634 1.00 95.75 72 GLN A C 1
ATOM 513 O O . GLN A 1 72 ? 2.200 2.205 8.710 1.00 95.75 72 GLN A O 1
ATOM 518 N N . VAL A 1 73 ? 1.706 1.699 6.574 1.00 96.19 73 VAL A N 1
ATOM 519 C CA . VAL A 1 73 ? 0.354 2.277 6.593 1.00 96.19 73 VAL A CA 1
ATOM 520 C C . VAL A 1 73 ? -0.515 1.589 7.646 1.00 96.19 73 VAL A C 1
ATOM 522 O O . VAL A 1 73 ? -1.208 2.272 8.395 1.00 96.19 73 VAL A O 1
ATOM 525 N N . HIS A 1 74 ? -0.451 0.259 7.759 1.00 95.94 74 HIS A N 1
ATOM 526 C CA . HIS A 1 74 ? -1.173 -0.483 8.791 1.00 95.94 74 HIS A CA 1
ATOM 527 C C . HIS A 1 74 ? -0.795 -0.009 10.196 1.00 95.94 74 HIS A C 1
ATOM 529 O O . HIS A 1 74 ? -1.689 0.301 10.975 1.00 95.94 74 HIS A O 1
ATOM 535 N N . SER A 1 75 ? 0.499 0.094 10.517 1.00 95.19 75 SER A N 1
ATOM 536 C CA . SER A 1 75 ? 0.951 0.568 11.832 1.00 95.19 75 SER A CA 1
ATOM 537 C C . SER A 1 75 ? 0.475 1.990 12.137 1.00 95.19 75 SER A C 1
ATOM 539 O O . SER A 1 75 ? 0.045 2.262 13.256 1.00 95.19 75 SER A O 1
ATOM 541 N N . CYS A 1 76 ? 0.496 2.890 11.149 1.00 95.75 76 CYS A N 1
ATOM 542 C CA . CYS A 1 76 ? -0.036 4.244 11.310 1.00 95.75 76 CYS A CA 1
ATOM 543 C C . CYS A 1 76 ? -1.548 4.242 11.578 1.00 95.75 76 CYS A C 1
ATOM 545 O O . CYS A 1 76 ? -2.014 4.943 12.476 1.00 95.75 76 CYS A O 1
ATOM 547 N N . LEU A 1 77 ? -2.312 3.445 10.826 1.00 95.44 77 LEU A N 1
ATOM 548 C CA . LEU A 1 77 ? -3.759 3.319 11.014 1.00 95.44 77 LEU A CA 1
ATOM 549 C C . LEU A 1 77 ? -4.103 2.687 12.365 1.00 95.44 77 LEU A C 1
ATOM 551 O O . LEU A 1 77 ? -5.005 3.161 13.045 1.00 95.44 77 LEU A O 1
ATOM 555 N N . GLU A 1 78 ? -3.383 1.644 12.768 1.00 94.81 78 GLU A N 1
ATOM 556 C CA . GLU A 1 78 ? -3.569 0.964 14.048 1.00 94.81 78 GLU A CA 1
ATOM 557 C C . GLU A 1 78 ? -3.322 1.912 15.223 1.00 94.81 78 GLU A C 1
ATOM 559 O O . GLU A 1 78 ? -4.172 2.014 16.106 1.00 94.81 78 GLU A O 1
ATOM 564 N N . ALA A 1 79 ? -2.219 2.668 15.196 1.00 94.56 79 ALA A N 1
ATOM 565 C CA . ALA A 1 79 ? -1.931 3.679 16.208 1.00 94.56 79 ALA A CA 1
ATOM 566 C C . ALA A 1 79 ? -3.036 4.745 16.271 1.00 94.56 79 ALA A C 1
ATOM 568 O O . ALA A 1 79 ? -3.565 5.011 17.347 1.00 94.56 79 ALA A O 1
ATOM 569 N N . ALA A 1 80 ? -3.446 5.298 15.124 1.00 95.50 80 ALA A N 1
ATOM 570 C CA . ALA A 1 80 ? -4.500 6.311 15.067 1.00 95.50 80 ALA A CA 1
ATOM 571 C C . ALA A 1 80 ? -5.847 5.793 15.604 1.00 95.50 80 ALA A C 1
ATOM 573 O O . ALA A 1 80 ? -6.540 6.497 16.339 1.00 95.50 80 ALA A O 1
ATOM 574 N N . VAL A 1 81 ? -6.212 4.551 15.272 1.00 94.50 81 VAL A N 1
ATOM 575 C CA . VAL A 1 81 ? -7.435 3.908 15.768 1.00 94.50 81 VAL A CA 1
ATOM 576 C C . VAL A 1 81 ? -7.353 3.666 17.274 1.00 94.50 81 VAL A C 1
ATOM 578 O O . VAL A 1 81 ? -8.315 3.954 17.981 1.00 94.50 81 VAL A O 1
ATOM 581 N N . LEU A 1 82 ? -6.223 3.171 17.784 1.00 93.69 82 LEU A N 1
ATOM 582 C CA . LEU A 1 82 ? -6.037 2.932 19.216 1.00 93.69 82 LEU A CA 1
ATOM 583 C C . LEU A 1 82 ? -6.087 4.229 20.024 1.00 93.69 82 LEU A C 1
ATOM 585 O O . LEU A 1 82 ? -6.767 4.258 21.048 1.00 93.69 82 LEU A O 1
ATOM 589 N N . THR A 1 83 ? -5.431 5.295 19.557 1.0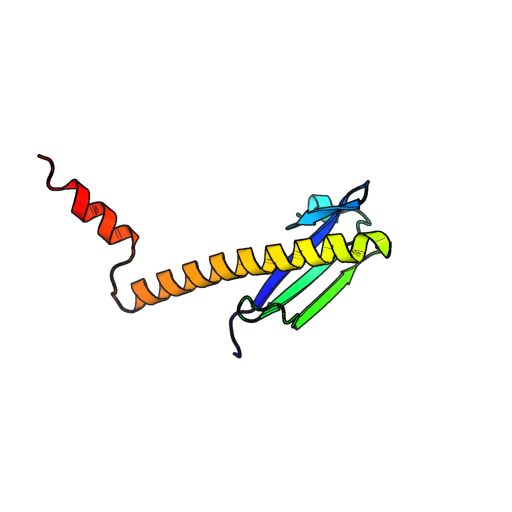0 95.00 83 THR A N 1
ATOM 590 C CA . THR A 1 83 ? -5.522 6.626 20.175 1.00 95.00 83 THR A CA 1
ATOM 591 C C . THR A 1 83 ? -6.972 7.088 20.232 1.00 95.00 83 THR A C 1
ATOM 593 O O . THR A 1 83 ? -7.473 7.396 21.307 1.00 95.00 83 THR A O 1
ATOM 596 N N . HIS A 1 84 ? -7.693 7.017 19.111 1.00 94.56 84 HIS A N 1
ATOM 597 C CA . HIS A 1 84 ? -9.092 7.430 19.077 1.00 94.56 84 HIS A CA 1
ATOM 598 C C . HIS A 1 84 ? -9.986 6.610 20.020 1.00 94.56 84 HIS A C 1
ATOM 600 O O . HIS A 1 84 ? -10.883 7.156 20.659 1.00 94.56 84 HIS A O 1
ATOM 606 N N . ILE A 1 85 ? -9.743 5.300 20.133 1.00 94.94 85 ILE A N 1
ATOM 607 C CA . ILE A 1 85 ? -10.475 4.440 21.068 1.00 94.94 85 ILE A CA 1
ATOM 608 C C . ILE A 1 85 ? -10.181 4.842 22.515 1.00 94.94 85 ILE A C 1
ATOM 610 O O . ILE A 1 85 ? -11.134 4.958 23.280 1.00 94.94 85 ILE A O 1
ATOM 614 N N . LYS A 1 86 ? -8.908 5.060 22.887 1.00 94.00 86 LYS A N 1
ATOM 615 C CA . LYS A 1 86 ? -8.512 5.502 24.238 1.00 94.00 86 LYS A CA 1
ATOM 616 C C . LYS A 1 86 ? -9.237 6.796 24.616 1.00 94.00 86 LYS A C 1
ATOM 618 O O . LYS A 1 86 ? -9.894 6.829 25.656 1.00 94.00 86 LYS A O 1
ATOM 623 N N . ASP A 1 87 ? -9.209 7.783 23.723 1.00 93.38 87 ASP A N 1
ATOM 624 C CA . ASP A 1 87 ? -9.868 9.076 23.921 1.00 93.38 87 ASP A CA 1
ATOM 625 C C . ASP A 1 87 ? -11.388 8.911 24.095 1.00 93.38 87 ASP A C 1
ATOM 627 O O . ASP A 1 87 ? -11.992 9.496 24.993 1.00 93.38 87 ASP A O 1
ATOM 631 N N . ALA A 1 88 ? -12.019 8.065 23.273 1.00 95.12 88 ALA A N 1
ATOM 632 C CA . ALA A 1 88 ? -13.464 7.844 23.306 1.00 95.12 88 ALA A CA 1
ATOM 633 C C . ALA A 1 88 ? -13.955 7.142 24.584 1.00 95.12 88 ALA A C 1
ATOM 635 O O . ALA A 1 88 ? -15.092 7.363 25.003 1.00 95.12 88 ALA A O 1
ATOM 636 N N . ILE A 1 89 ? -13.126 6.290 25.197 1.00 95.00 89 ILE A N 1
ATOM 637 C CA . ILE A 1 89 ? -13.471 5.560 26.430 1.00 95.00 89 ILE A CA 1
ATOM 638 C C . ILE A 1 89 ? -12.906 6.213 27.700 1.00 95.00 89 ILE A C 1
ATOM 640 O O . ILE A 1 89 ? -13.101 5.677 28.790 1.00 95.00 89 ILE A O 1
ATOM 644 N N . GLY A 1 90 ? -12.234 7.363 27.574 1.00 88.81 90 GLY A N 1
ATOM 645 C CA . GLY A 1 90 ? -11.673 8.115 28.698 1.00 88.81 90 GLY A CA 1
ATOM 646 C C . GLY A 1 90 ? -10.437 7.473 29.332 1.00 88.81 90 GLY A C 1
ATOM 647 O O . GLY A 1 90 ? -10.197 7.669 30.523 1.00 88.81 90 GLY A O 1
ATOM 648 N N . LEU A 1 91 ? -9.670 6.683 28.572 1.00 85.00 91 LEU A N 1
ATOM 649 C CA . LEU A 1 91 ? -8.336 6.256 28.997 1.00 85.00 91 LEU A CA 1
ATOM 650 C C . LEU A 1 91 ? -7.320 7.362 28.683 1.00 85.00 91 LEU A C 1
ATOM 652 O O . LEU A 1 91 ? -7.445 8.001 27.639 1.00 85.00 91 LEU A O 1
ATOM 656 N N . PRO A 1 92 ? -6.300 7.560 29.537 1.00 74.50 92 PRO A N 1
ATOM 657 C CA . PRO A 1 92 ? -5.249 8.530 29.267 1.00 74.50 92 PRO A CA 1
ATOM 658 C C . PRO A 1 92 ? -4.554 8.185 27.949 1.00 74.50 92 PRO A C 1
ATOM 660 O O . PRO A 1 92 ? -4.178 7.030 27.698 1.00 74.50 92 PRO A O 1
ATOM 663 N N . SER A 1 93 ? -4.410 9.193 27.097 1.00 64.38 93 SER A N 1
ATOM 664 C CA . SER A 1 93 ? -3.583 9.093 25.906 1.00 64.38 93 SER A CA 1
ATOM 665 C C . SER A 1 93 ? -2.113 9.108 26.340 1.00 64.38 93 SER A C 1
ATOM 667 O O . SER A 1 93 ? -1.763 9.663 27.382 1.00 64.38 93 SER A O 1
ATOM 669 N N . ASP A 1 94 ? -1.212 8.509 25.557 1.00 64.69 94 ASP A N 1
ATOM 670 C CA . ASP A 1 94 ? 0.220 8.509 25.908 1.00 64.69 94 ASP A CA 1
ATOM 671 C C . ASP A 1 94 ? 0.809 9.945 25.930 1.00 64.69 94 ASP A C 1
ATOM 673 O O . ASP A 1 94 ? 1.868 10.175 26.507 1.00 64.69 94 ASP A O 1
ATOM 677 N N . VAL A 1 95 ? 0.076 10.922 25.374 1.00 60.16 95 VAL A N 1
ATOM 678 C CA . VAL A 1 95 ? 0.382 12.362 25.370 1.00 60.16 95 VAL A CA 1
ATOM 679 C C . VAL A 1 95 ? 0.115 13.019 26.734 1.00 60.16 95 VAL A C 1
ATOM 681 O O . VAL A 1 95 ? 0.808 13.965 27.112 1.00 60.16 95 VAL A O 1
ATOM 684 N N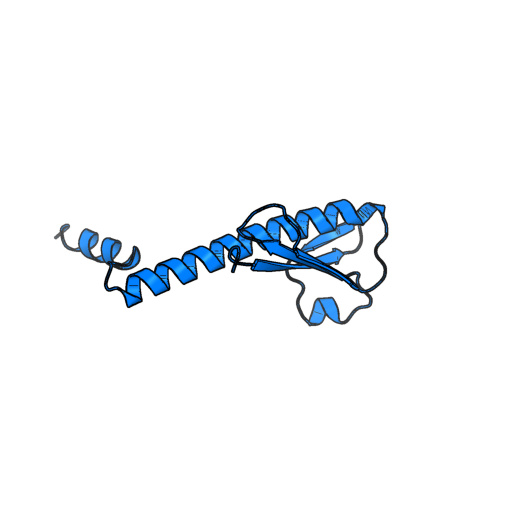 . ASP A 1 96 ? -0.845 12.501 27.505 1.00 55.59 96 ASP A N 1
ATOM 685 C CA . ASP A 1 96 ? -1.206 13.044 28.823 1.00 55.59 96 ASP A CA 1
ATOM 686 C C . ASP A 1 96 ? -0.136 12.718 29.882 1.00 55.59 96 ASP A C 1
ATOM 688 O O . ASP A 1 96 ? 0.102 13.496 30.803 1.00 55.59 96 ASP A O 1
ATOM 692 N N . MET A 1 97 ? 0.580 11.600 29.715 1.00 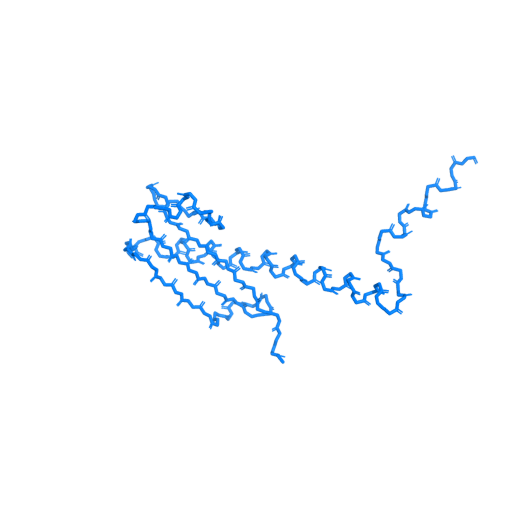55.22 97 MET A N 1
ATOM 693 C CA . MET A 1 97 ? 1.620 11.148 30.651 1.00 55.22 97 MET A CA 1
ATOM 694 C C . MET A 1 97 ? 2.945 11.925 30.547 1.00 55.22 97 MET A C 1
ATOM 696 O O . MET A 1 97 ? 3.757 11.878 31.473 1.00 55.22 97 MET A O 1
ATOM 700 N N . GLU A 1 98 ? 3.198 12.640 29.445 1.00 53.78 98 GLU A N 1
ATOM 701 C CA . GLU A 1 98 ? 4.387 13.499 29.318 1.00 53.78 98 GLU A CA 1
ATOM 702 C C . GLU A 1 98 ? 4.220 14.844 30.041 1.00 53.78 98 GLU A C 1
ATOM 704 O O . GLU A 1 98 ? 5.205 15.375 30.556 1.00 53.78 98 GLU A O 1
ATOM 709 N N . HIS A 1 99 ? 2.997 15.375 30.153 1.00 52.88 99 HIS A N 1
ATOM 710 C CA . HIS A 1 99 ? 2.752 16.652 30.839 1.00 52.88 99 HIS A CA 1
ATOM 711 C C . HIS A 1 99 ? 2.905 16.558 32.366 1.00 52.88 99 HIS A C 1
ATOM 713 O O . HIS A 1 99 ? 3.408 17.499 32.981 1.00 52.88 99 HIS A O 1
ATOM 719 N N . ASP A 1 100 ? 2.567 15.420 32.978 1.00 52.84 100 ASP A N 1
ATOM 720 C CA . ASP A 1 100 ? 2.664 15.246 34.437 1.00 52.84 100 ASP A CA 1
ATOM 721 C C . ASP A 1 100 ? 4.113 15.123 34.948 1.00 52.84 100 ASP A C 1
ATOM 723 O O . ASP A 1 100 ? 4.407 15.454 36.099 1.00 52.84 100 ASP A O 1
ATOM 727 N N . ASN A 1 101 ? 5.058 14.714 34.096 1.00 52.88 101 ASN A N 1
ATOM 728 C CA . ASN A 1 101 ? 6.457 14.517 34.494 1.00 52.88 101 ASN A CA 1
ATOM 729 C C . ASN A 1 101 ? 7.297 15.807 34.511 1.00 52.88 101 ASN A C 1
ATOM 731 O O . ASN A 1 101 ? 8.407 15.804 35.045 1.00 52.88 101 ASN A O 1
ATOM 735 N N . VAL A 1 102 ? 6.793 16.919 33.963 1.00 55.69 102 VAL A N 1
ATOM 736 C CA . VAL A 1 102 ? 7.528 18.201 33.912 1.00 55.69 102 VAL A CA 1
ATOM 737 C C . VAL A 1 102 ? 7.215 19.098 35.123 1.00 55.69 102 VAL A C 1
ATOM 739 O O . VAL A 1 102 ? 7.961 20.030 35.417 1.00 55.69 102 VAL A O 1
ATOM 742 N N . SER A 1 103 ? 6.168 18.794 35.897 1.00 53.25 103 SER A N 1
ATOM 743 C CA . SER A 1 103 ? 5.716 19.638 37.016 1.00 53.25 103 SER A CA 1
ATOM 744 C C . SER A 1 103 ? 6.435 19.424 38.359 1.00 53.25 103 SER A C 1
ATOM 746 O O . SER A 1 103 ? 6.144 20.151 39.305 1.00 53.25 103 SER A O 1
ATOM 748 N N . TYR A 1 104 ? 7.395 18.495 38.463 1.00 53.47 104 TYR A N 1
ATOM 749 C CA . TYR A 1 104 ? 8.096 18.178 39.724 1.00 53.47 104 TYR A CA 1
ATOM 750 C C . TYR A 1 104 ? 9.593 18.553 39.757 1.00 53.47 104 TYR A C 1
ATOM 752 O O . TYR A 1 104 ? 10.335 18.039 40.591 1.00 53.47 104 TYR A O 1
ATOM 760 N N . ALA A 1 105 ? 10.053 19.453 38.881 1.00 48.38 105 ALA A N 1
ATOM 761 C CA . ALA A 1 105 ? 11.446 19.930 38.851 1.00 48.38 105 ALA A CA 1
ATOM 762 C C . ALA A 1 105 ? 11.584 21.442 39.143 1.00 48.38 105 ALA A C 1
ATOM 764 O O . ALA A 1 105 ? 12.394 22.121 38.509 1.00 48.38 105 ALA A O 1
ATOM 765 N N . GLY A 1 106 ? 10.772 21.966 40.070 1.00 42.16 106 GLY A N 1
ATOM 766 C CA . GLY A 1 106 ? 10.828 23.347 40.573 1.00 42.16 106 GLY A CA 1
ATOM 767 C C . GLY A 1 106 ? 11.271 23.423 42.026 1.00 42.16 106 GLY A C 1
ATOM 768 O O . GLY A 1 106 ? 10.845 22.542 42.806 1.00 42.16 106 GLY A O 1
#

Foldseek 3Di:
DQADKFKWKWWADPPLAIDTRDDPVNVVDLTKIWMWIDGPLDPDTPDIDIGHDDDPVNVVVNVVVGSVVRNVRNVVVVLVVVQVVCVVVVHDHPVNVVVVVVPPPD

pLDDT: mean 86.84, std 14.05, range [42.16, 97.31]

Organism: Litomosoides sigmodontis (NCBI:txid42156)

Secondary structure (DSSP, 8-state):
--S-EEEEEEEEETTTEEEES--TTGGGSS--EEEEEEETTSS-EEEEEEES---HHHHHHHHHHHHHHHHHHHHHHHHHHHHHHHHHHTPPPTTHHHHHTSTT--